Protein AF-A0A0X8D1M5-F1 (afdb_monomer)

Mean predicted aligned error: 11.77 Å

Radius of gyration: 21.91 Å; Cα contacts (8 Å, |Δi|>4): 62; chains: 1; bounding box: 49×28×64 Å

Nearest PDB structures (foldseek):
  6g5e-assembly1_A-2  TM=9.587E-01  e=3.531E-02  Magnetospirillum gryphiswaldense
  6h5v-assembly1_A  TM=9.666E-01  e=4.047E-02  Magnetospirillum gryphiswaldense
  6h81-assembly1_A-2  TM=9.603E-01  e=5.314E-02  Magnetospirillum gryphiswaldense
  6h83-assembly1_A-2  TM=9.663E-01  e=4.964E-02  Magnetospirillum gryphiswaldense
  3w5z-assembly1_A-2  TM=9.618E-01  e=6.089E-02  Magnetospirillum gryphiswaldense MSR-1

Solvent-accessible surface area (backbone atoms only — not comparable to full-atom values): 4766 Å² total; per-residue (Å²): 81,76,50,81,44,81,46,69,43,65,59,86,58,52,72,66,56,53,52,51,50,43,51,49,53,44,48,53,52,50,72,75,33,91,66,46,75,49,68,46,69,46,82,39,72,36,80,87,46,76,67,60,60,71,67,56,71,69,90,83,70,77,80,78,82,73,82,78,81,79,89,81,135

Sequence (73 aa):
MIVDVKISLDANITVE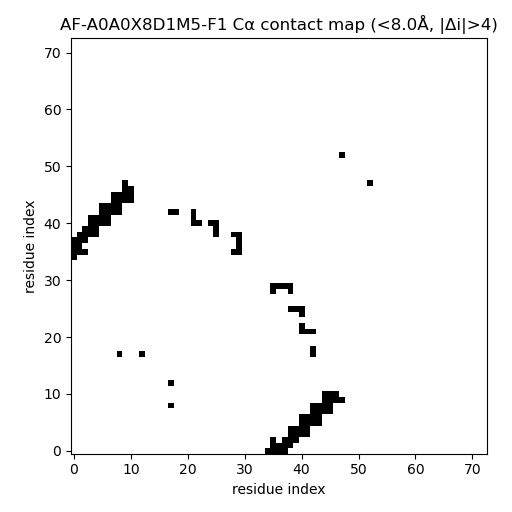EGRRIGKHVKKALLENFSNMQNVFVHVNPYARTLEDDLQRIPFYKTETNEHEGSILH

pLDDT: mean 80.53, std 21.3, range [37.03, 98.19]

Structure (mmCIF, N/CA/C/O backbone):
data_AF-A0A0X8D1M5-F1
#
_entry.id   AF-A0A0X8D1M5-F1
#
loop_
_atom_site.group_PDB
_atom_site.id
_atom_site.type_symbol
_atom_site.label_atom_id
_atom_site.label_alt_id
_atom_site.label_comp_id
_atom_site.label_asym_id
_atom_site.label_entity_id
_atom_site.label_seq_id
_atom_site.pdbx_PDB_ins_code
_atom_site.Cartn_x
_atom_site.Cartn_y
_atom_site.Cartn_z
_atom_site.occupancy
_atom_site.B_iso_or_equiv
_atom_site.auth_seq_id
_atom_site.auth_comp_id
_atom_site.auth_asym_id
_atom_site.auth_atom_id
_atom_site.pdbx_PDB_model_num
ATOM 1 N N . MET A 1 1 ? -10.638 -8.428 15.116 1.00 89.50 1 MET A N 1
ATOM 2 C CA . MET A 1 1 ? -10.200 -9.144 13.895 1.00 89.50 1 MET A CA 1
ATOM 3 C C . MET A 1 1 ? -8.811 -8.668 13.495 1.00 89.50 1 MET A C 1
ATOM 5 O O . MET A 1 1 ? -8.552 -7.474 13.603 1.00 89.50 1 MET A O 1
ATOM 9 N N . ILE A 1 2 ? -7.929 -9.570 13.065 1.00 94.00 2 ILE A N 1
ATOM 10 C CA . ILE A 1 2 ? -6.620 -9.231 12.486 1.00 94.00 2 ILE A CA 1
ATOM 11 C C . ILE A 1 2 ? -6.658 -9.653 11.020 1.00 94.00 2 ILE A C 1
ATOM 13 O O . ILE A 1 2 ? -7.109 -10.760 10.733 1.00 94.00 2 ILE A O 1
ATOM 17 N N . VAL A 1 3 ? -6.226 -8.778 10.114 1.00 94.00 3 VAL A N 1
ATOM 18 C CA . VAL A 1 3 ? -6.235 -9.045 8.6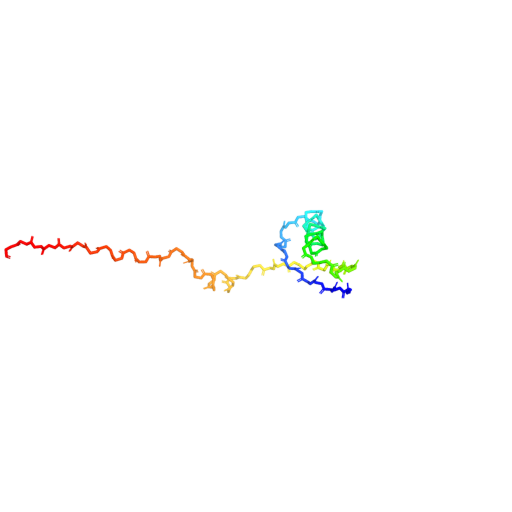68 1.00 94.00 3 VAL A CA 1
ATOM 19 C C . VAL A 1 3 ? -4.855 -8.850 8.049 1.00 94.00 3 VAL A C 1
ATOM 21 O O . VAL A 1 3 ? -4.076 -8.004 8.495 1.00 94.00 3 VAL A O 1
ATOM 24 N N . ASP A 1 4 ? -4.583 -9.632 7.010 1.00 96.56 4 ASP A N 1
ATOM 25 C CA . ASP A 1 4 ? -3.411 -9.504 6.148 1.00 96.56 4 ASP A CA 1
ATOM 26 C C . ASP A 1 4 ? -3.861 -9.054 4.758 1.00 96.56 4 ASP A C 1
ATOM 28 O O . ASP A 1 4 ? -4.786 -9.634 4.184 1.00 96.56 4 ASP A O 1
ATOM 32 N N . VAL A 1 5 ? -3.249 -7.993 4.238 1.00 95.25 5 VAL A N 1
ATOM 33 C CA . VAL A 1 5 ? -3.599 -7.409 2.942 1.00 95.25 5 VAL A CA 1
ATOM 34 C C . VAL A 1 5 ? -2.348 -7.295 2.087 1.00 95.25 5 VAL A C 1
ATOM 36 O O . VAL A 1 5 ? -1.338 -6.728 2.504 1.00 95.25 5 VAL A O 1
ATOM 39 N N . LYS A 1 6 ? -2.438 -7.788 0.851 1.00 96.44 6 LYS A N 1
ATOM 40 C CA . LYS A 1 6 ? -1.405 -7.618 -0.172 1.00 96.44 6 LYS A CA 1
ATOM 41 C C . LYS A 1 6 ? -1.857 -6.551 -1.153 1.00 96.44 6 LYS A C 1
ATOM 43 O O . LYS A 1 6 ? -2.922 -6.677 -1.751 1.00 96.44 6 LYS A O 1
ATOM 48 N N . ILE A 1 7 ? -1.041 -5.521 -1.317 1.00 95.62 7 ILE A N 1
ATOM 49 C CA . ILE A 1 7 ? -1.239 -4.483 -2.326 1.00 95.62 7 ILE A CA 1
ATOM 50 C C . ILE A 1 7 ? -0.060 -4.499 -3.285 1.00 95.62 7 ILE A C 1
ATOM 52 O O . ILE A 1 7 ? 1.069 -4.768 -2.872 1.00 95.62 7 ILE A O 1
ATOM 56 N N . SER A 1 8 ? -0.315 -4.182 -4.548 1.00 95.12 8 SER A N 1
ATOM 57 C CA . SER A 1 8 ? 0.741 -3.998 -5.536 1.00 95.12 8 SER A CA 1
ATOM 58 C C . SER A 1 8 ? 0.816 -2.525 -5.926 1.00 95.12 8 SER A C 1
ATOM 60 O O . SER A 1 8 ? -0.216 -1.904 -6.177 1.00 95.12 8 SER A O 1
ATOM 62 N N . LEU A 1 9 ? 2.018 -1.956 -5.935 1.00 93.50 9 LEU A N 1
ATOM 63 C CA . LEU A 1 9 ? 2.279 -0.566 -6.312 1.00 93.50 9 LEU A CA 1
ATOM 64 C C . LEU A 1 9 ? 3.244 -0.526 -7.489 1.00 93.50 9 LEU A C 1
ATOM 66 O O . LEU A 1 9 ? 4.032 -1.449 -7.654 1.00 93.50 9 LEU A O 1
ATOM 70 N N . ASP A 1 10 ? 3.202 0.541 -8.284 1.00 92.50 10 ASP A N 1
ATOM 71 C CA . ASP A 1 10 ? 4.130 0.734 -9.404 1.00 92.50 10 ASP A CA 1
ATOM 72 C C . ASP A 1 10 ? 5.582 0.501 -8.956 1.00 92.50 10 ASP A C 1
ATOM 74 O O . ASP A 1 10 ? 6.052 1.116 -8.000 1.00 92.50 10 ASP A O 1
ATOM 78 N N . ALA A 1 11 ? 6.280 -0.410 -9.638 1.00 91.19 11 ALA A N 1
ATOM 79 C CA . ALA A 1 11 ? 7.648 -0.795 -9.304 1.00 91.19 11 ALA A CA 1
ATOM 80 C C . ALA A 1 11 ? 8.663 0.362 -9.403 1.00 91.19 11 ALA A C 1
ATOM 82 O O . ALA A 1 11 ? 9.759 0.251 -8.857 1.00 91.19 11 ALA A O 1
ATOM 83 N N . ASN A 1 12 ? 8.313 1.463 -10.075 1.00 93.06 12 ASN A N 1
ATOM 84 C CA . ASN A 1 12 ? 9.184 2.622 -10.266 1.00 93.06 12 ASN A CA 1
ATOM 85 C C . ASN A 1 12 ? 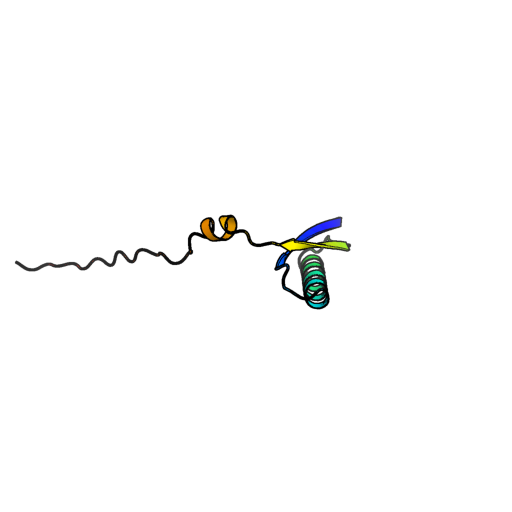9.112 3.646 -9.122 1.00 93.06 12 ASN A C 1
ATOM 87 O O . ASN A 1 12 ? 9.891 4.602 -9.114 1.00 93.06 12 ASN A O 1
ATOM 91 N N . ILE A 1 13 ? 8.195 3.493 -8.157 1.00 94.75 13 ILE A N 1
ATOM 92 C CA . ILE A 1 13 ? 8.166 4.382 -6.986 1.00 94.75 13 ILE A CA 1
ATOM 93 C C . ILE A 1 13 ? 9.306 4.051 -6.023 1.00 94.75 13 ILE A C 1
ATOM 95 O O . ILE A 1 13 ? 9.814 2.932 -5.966 1.00 94.75 13 ILE A O 1
ATOM 99 N N . THR A 1 14 ? 9.692 5.025 -5.202 1.00 96.69 14 THR A N 1
ATOM 100 C CA . THR A 1 14 ? 10.710 4.785 -4.177 1.00 96.69 14 THR A CA 1
ATOM 101 C C . THR A 1 14 ? 10.165 3.896 -3.059 1.00 96.69 14 THR A C 1
ATOM 103 O O . THR A 1 14 ? 8.971 3.891 -2.752 1.00 96.69 14 THR A O 1
ATOM 106 N N . VAL A 1 15 ? 11.063 3.183 -2.377 1.00 94.44 15 VAL A N 1
ATOM 107 C CA . VAL A 1 15 ? 10.711 2.361 -1.208 1.00 94.44 15 VAL A CA 1
ATOM 108 C C . VAL A 1 15 ? 10.008 3.190 -0.127 1.00 94.44 15 VAL A C 1
ATOM 110 O O . VAL A 1 15 ? 9.047 2.725 0.484 1.00 94.44 15 VAL A O 1
ATOM 113 N N . GLU A 1 16 ? 10.454 4.427 0.098 1.00 97.50 16 GLU A N 1
ATOM 114 C CA . GLU A 1 16 ? 9.859 5.314 1.101 1.00 97.50 16 GLU A CA 1
ATOM 115 C C . GLU A 1 16 ? 8.429 5.724 0.723 1.00 97.50 16 GLU A C 1
ATOM 117 O O . GLU A 1 16 ? 7.532 5.699 1.571 1.00 97.50 16 GLU A O 1
ATOM 122 N N . GLU A 1 17 ? 8.186 6.007 -0.557 1.00 97.38 17 GLU A N 1
ATOM 123 C CA . GLU A 1 17 ? 6.846 6.272 -1.082 1.00 97.38 17 GLU A CA 1
ATOM 124 C C . GLU A 1 17 ? 5.932 5.048 -0.946 1.00 97.38 17 GLU A C 1
ATOM 126 O O . GLU A 1 17 ? 4.826 5.155 -0.406 1.00 97.38 17 GLU A O 1
ATOM 131 N N . GLY A 1 18 ? 6.420 3.858 -1.305 1.00 96.50 18 GLY A N 1
ATOM 132 C CA . GLY A 1 18 ? 5.688 2.605 -1.102 1.00 96.50 18 GLY A CA 1
ATOM 133 C C . GLY A 1 18 ? 5.349 2.353 0.372 1.00 96.50 18 GLY A C 1
ATOM 134 O O . GLY A 1 18 ? 4.215 2.001 0.711 1.00 96.50 18 GLY A O 1
ATOM 135 N N . ARG A 1 19 ? 6.291 2.623 1.284 1.00 96.62 19 ARG A N 1
ATOM 136 C CA . ARG A 1 19 ? 6.081 2.516 2.736 1.00 96.62 19 ARG A CA 1
ATOM 137 C C . ARG A 1 19 ? 5.040 3.519 3.237 1.00 96.62 19 ARG A C 1
ATOM 139 O O . ARG A 1 19 ? 4.253 3.192 4.131 1.00 96.62 19 ARG A O 1
ATOM 146 N N . ARG A 1 20 ? 5.036 4.745 2.704 1.00 98.12 20 ARG A N 1
ATOM 147 C CA . ARG A 1 20 ? 4.048 5.782 3.040 1.00 98.12 20 ARG A CA 1
ATOM 148 C C . ARG A 1 20 ? 2.648 5.361 2.606 1.00 98.12 20 ARG A C 1
ATOM 150 O O . ARG A 1 20 ? 1.728 5.438 3.420 1.00 98.12 20 ARG A O 1
ATOM 157 N N . ILE A 1 21 ? 2.505 4.852 1.384 1.00 97.75 21 ILE A N 1
ATOM 158 C CA . ILE A 1 21 ? 1.233 4.336 0.862 1.00 97.75 21 ILE A CA 1
ATOM 159 C C . ILE A 1 21 ? 0.744 3.156 1.710 1.00 97.75 21 ILE A C 1
ATOM 161 O O . ILE A 1 21 ? -0.398 3.170 2.164 1.00 97.75 21 ILE A O 1
ATOM 165 N N . GLY A 1 22 ? 1.613 2.191 2.032 1.00 96.94 22 GLY A N 1
ATOM 166 C CA . GLY A 1 22 ? 1.254 1.054 2.890 1.00 96.94 22 GLY A CA 1
ATOM 167 C C . GLY A 1 22 ? 0.750 1.473 4.279 1.00 96.94 22 GLY A C 1
ATOM 168 O O . GLY A 1 22 ? -0.247 0.937 4.770 1.00 96.94 22 GLY A O 1
ATOM 169 N N . LYS A 1 23 ? 1.371 2.491 4.898 1.00 97.56 23 LYS A N 1
ATOM 170 C CA . LYS A 1 23 ? 0.876 3.079 6.159 1.00 97.56 23 LYS A CA 1
ATOM 171 C C . LYS A 1 23 ? -0.493 3.738 5.991 1.00 97.56 23 LYS A C 1
ATOM 173 O O . LYS A 1 23 ? -1.330 3.604 6.882 1.00 97.56 23 LYS A O 1
ATOM 178 N N . HIS A 1 24 ? -0.721 4.428 4.875 1.00 98.19 24 HIS A N 1
ATOM 179 C CA . HIS A 1 24 ? -2.004 5.068 4.592 1.00 98.19 24 HIS A CA 1
ATOM 180 C C . HIS A 1 24 ? -3.119 4.025 4.434 1.00 98.19 24 HIS A C 1
ATOM 182 O O . HIS A 1 24 ? -4.165 4.160 5.062 1.00 98.19 24 HIS A O 1
ATOM 188 N N . VAL A 1 25 ? -2.868 2.941 3.693 1.00 97.56 25 VAL A N 1
ATOM 189 C CA . VAL A 1 25 ? -3.807 1.815 3.540 1.00 97.56 25 VAL A CA 1
ATOM 190 C C . VAL A 1 25 ? -4.143 1.194 4.896 1.00 97.56 25 VAL A C 1
ATOM 192 O O . VAL A 1 25 ? -5.317 1.040 5.228 1.00 97.56 25 VAL A O 1
ATOM 195 N N . LYS A 1 26 ? -3.129 0.900 5.721 1.00 97.12 26 LYS A N 1
ATOM 196 C CA . LYS A 1 26 ? -3.338 0.384 7.083 1.00 97.12 26 LYS A CA 1
ATOM 197 C C . LYS A 1 26 ? -4.236 1.304 7.913 1.00 97.12 26 LYS A C 1
ATOM 199 O O . LYS A 1 26 ? -5.151 0.819 8.574 1.00 97.12 26 LYS A O 1
ATOM 204 N N . LYS A 1 27 ? -3.968 2.612 7.890 1.00 97.62 27 LYS A N 1
ATOM 205 C CA . LYS A 1 27 ? -4.744 3.609 8.636 1.00 97.62 27 LYS A CA 1
ATOM 206 C C . LYS A 1 27 ? -6.199 3.644 8.163 1.00 97.62 27 LYS A C 1
ATOM 208 O O . LYS A 1 27 ? -7.092 3.501 8.989 1.00 97.62 27 LYS A O 1
ATOM 213 N N . ALA A 1 28 ? -6.424 3.732 6.853 1.00 97.56 28 ALA A N 1
ATOM 214 C CA . ALA A 1 28 ? -7.767 3.751 6.280 1.00 97.56 28 ALA A CA 1
ATOM 215 C C . ALA A 1 28 ? -8.576 2.500 6.665 1.00 97.56 28 ALA A C 1
ATOM 217 O O . ALA A 1 28 ? -9.744 2.612 7.026 1.00 97.56 28 ALA A O 1
ATOM 218 N N . LEU A 1 29 ? -7.961 1.315 6.654 1.00 96.38 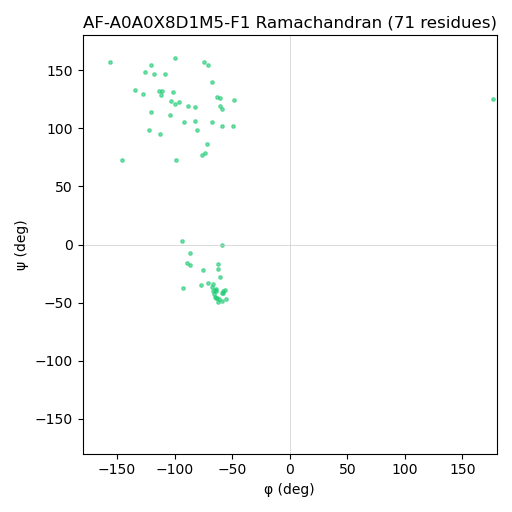29 LEU A N 1
ATOM 219 C CA . LE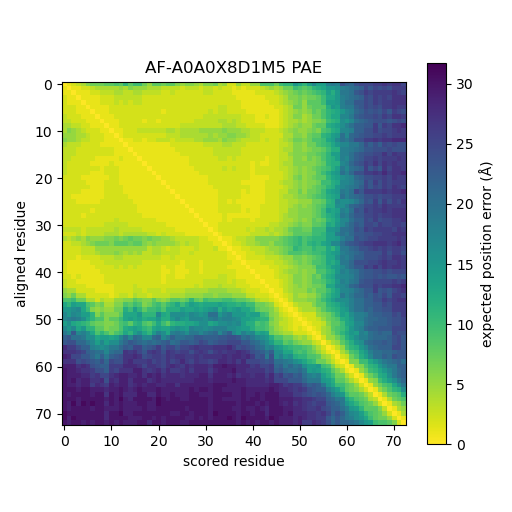U A 1 29 ? -8.629 0.078 7.066 1.00 96.38 29 LEU A CA 1
ATOM 220 C C . LEU A 1 29 ? -8.984 0.074 8.564 1.00 96.38 29 LEU A C 1
ATOM 222 O O . LEU A 1 29 ? -10.096 -0.289 8.928 1.00 96.38 29 LEU A O 1
ATOM 226 N N . LEU A 1 30 ? -8.087 0.528 9.438 1.00 96.31 30 LEU A N 1
ATOM 227 C CA . LEU A 1 30 ? -8.387 0.609 10.873 1.00 96.31 30 LEU A CA 1
ATOM 228 C C . LEU A 1 30 ? -9.479 1.641 11.195 1.00 96.31 30 LEU A C 1
ATOM 230 O O . LEU A 1 30 ? -10.266 1.425 12.109 1.00 96.31 30 LEU A O 1
ATOM 234 N N . GLU A 1 31 ? -9.541 2.746 10.451 1.00 97.00 31 GLU A N 1
ATOM 235 C CA . GLU A 1 31 ? -10.524 3.815 10.676 1.00 97.00 31 GLU A CA 1
ATOM 236 C C . GLU A 1 31 ? -11.923 3.466 10.150 1.00 97.00 31 GLU A C 1
ATOM 238 O O . GLU A 1 31 ? -12.917 3.848 10.763 1.00 97.00 31 GLU A O 1
ATOM 243 N N . ASN A 1 32 ? -12.020 2.733 9.036 1.00 97.06 32 ASN A N 1
ATOM 244 C CA . ASN A 1 32 ? -13.307 2.424 8.400 1.00 97.06 32 ASN A CA 1
ATOM 245 C C . ASN A 1 32 ? -13.961 1.132 8.921 1.00 97.06 32 ASN A C 1
ATOM 247 O O . ASN A 1 32 ? -15.152 0.921 8.698 1.00 97.06 32 ASN A O 1
ATOM 251 N N . PHE A 1 33 ? -13.218 0.268 9.621 1.00 95.31 33 PHE A N 1
ATOM 252 C CA . PHE A 1 33 ? -13.721 -1.015 10.118 1.00 95.31 33 PHE A CA 1
ATOM 253 C C . PHE A 1 33 ? -13.580 -1.112 11.643 1.00 95.31 33 PHE A C 1
ATOM 255 O O . PHE A 1 33 ? -12.534 -1.477 12.173 1.00 95.31 33 PHE A O 1
ATOM 262 N N . SER A 1 34 ? -14.672 -0.843 12.363 1.00 91.88 34 SER A N 1
ATOM 263 C CA . SER A 1 34 ? -14.697 -0.746 1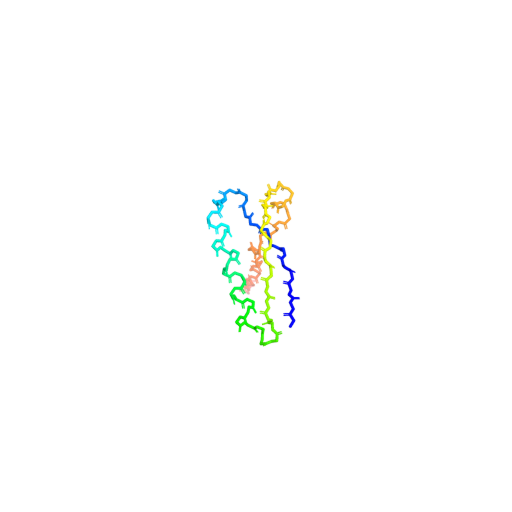3.834 1.00 91.88 34 SER A CA 1
ATOM 264 C C . SER A 1 34 ? -14.315 -2.029 14.589 1.00 91.88 34 SER A C 1
ATOM 266 O O . SER A 1 34 ? -13.923 -1.973 15.751 1.00 91.88 34 SER A O 1
ATOM 268 N N . ASN A 1 35 ? -14.404 -3.198 13.953 1.00 94.56 35 ASN A N 1
ATOM 269 C CA . ASN A 1 35 ? -14.043 -4.497 14.533 1.00 94.56 35 ASN A CA 1
ATOM 270 C C . ASN A 1 35 ? -12.589 -4.926 14.230 1.00 94.56 35 ASN A C 1
ATOM 272 O O . ASN A 1 35 ? -12.163 -6.039 14.593 1.00 94.56 35 ASN A O 1
ATOM 276 N N . MET A 1 36 ? -11.823 -4.075 13.546 1.00 92.81 36 MET A N 1
ATOM 277 C CA . MET A 1 36 ? -10.454 -4.346 13.133 1.00 92.81 36 MET A CA 1
ATOM 278 C C . MET A 1 36 ? -9.471 -3.935 14.234 1.00 92.81 36 MET A C 1
ATOM 280 O O . MET A 1 36 ? -9.400 -2.783 14.637 1.00 92.81 36 MET A O 1
ATOM 284 N N . GLN A 1 37 ? -8.710 -4.903 14.743 1.00 93.81 37 GLN A N 1
ATOM 285 C CA . GLN A 1 37 ? -7.733 -4.686 15.816 1.00 93.81 37 GLN A CA 1
ATOM 286 C C . GLN A 1 37 ? -6.344 -4.386 15.255 1.00 93.81 37 GLN A C 1
ATOM 288 O O . GLN A 1 37 ? -5.599 -3.592 15.820 1.00 93.81 37 GLN A O 1
ATOM 293 N N . ASN A 1 38 ? -5.974 -5.042 14.152 1.00 94.31 38 ASN A N 1
ATOM 294 C CA . ASN A 1 38 ? -4.697 -4.812 13.491 1.00 94.31 38 ASN A CA 1
ATOM 295 C C . ASN A 1 38 ? -4.758 -5.218 12.013 1.00 94.31 38 ASN A C 1
ATOM 297 O O . ASN A 1 38 ? -5.559 -6.067 11.616 1.00 94.31 38 ASN A O 1
ATOM 301 N N . VAL A 1 39 ? -3.858 -4.627 11.229 1.00 96.31 39 VAL A N 1
ATOM 302 C CA . VAL A 1 39 ? -3.672 -4.886 9.799 1.00 96.31 39 VAL A CA 1
ATOM 303 C C . VAL A 1 39 ? -2.189 -5.045 9.510 1.00 96.31 39 VAL A C 1
ATOM 305 O O . VAL A 1 39 ? -1.377 -4.199 9.917 1.00 96.31 39 VAL A O 1
ATOM 308 N N . PHE A 1 40 ? -1.854 -6.088 8.762 1.00 97.38 40 PHE A N 1
ATOM 309 C CA . PHE A 1 40 ? -0.570 -6.239 8.092 1.00 97.38 40 PHE A CA 1
ATOM 310 C C . PHE A 1 40 ? -0.745 -5.893 6.614 1.00 97.38 40 PHE A C 1
ATOM 312 O O . PHE A 1 40 ? -1.708 -6.317 5.981 1.00 97.38 40 PHE A O 1
ATOM 319 N N . VAL A 1 41 ? 0.148 -5.050 6.092 1.00 97.00 41 VAL A N 1
ATOM 320 C CA . VAL A 1 41 ? 0.123 -4.622 4.690 1.00 97.00 41 VAL A CA 1
ATOM 321 C C . VAL A 1 41 ? 1.438 -5.024 4.049 1.00 97.00 41 VAL A C 1
ATOM 323 O O . VAL A 1 41 ? 2.493 -4.496 4.406 1.00 97.00 41 VAL A O 1
ATOM 326 N N . HIS A 1 42 ? 1.356 -5.941 3.095 1.00 96.44 42 HIS A N 1
ATOM 327 C CA . HIS A 1 42 ? 2.465 -6.347 2.247 1.00 96.44 42 HIS A CA 1
ATOM 328 C C . HIS A 1 42 ? 2.398 -5.573 0.934 1.00 96.44 42 HIS A C 1
ATOM 330 O O . HIS A 1 42 ? 1.390 -5.620 0.231 1.00 96.44 42 HIS A O 1
ATOM 336 N N . VAL A 1 43 ? 3.475 -4.857 0.619 1.00 94.06 43 VAL A N 1
ATOM 337 C CA . VAL A 1 43 ? 3.607 -4.099 -0.627 1.00 94.06 43 VAL A CA 1
ATOM 338 C C . VAL A 1 43 ? 4.441 -4.908 -1.605 1.00 94.06 43 VAL A C 1
ATOM 340 O O . VAL A 1 43 ? 5.600 -5.206 -1.327 1.00 94.06 43 VAL A O 1
ATOM 343 N N . ASN A 1 44 ? 3.851 -5.221 -2.751 1.00 94.25 44 ASN A N 1
ATOM 344 C CA . ASN A 1 44 ? 4.517 -5.886 -3.859 1.00 94.25 44 ASN A CA 1
ATOM 345 C C . ASN A 1 44 ? 4.730 -4.894 -5.011 1.00 94.25 44 ASN A C 1
ATOM 347 O O . ASN A 1 44 ? 3.902 -4.005 -5.218 1.00 94.25 44 ASN A O 1
ATOM 351 N N . PRO A 1 45 ? 5.813 -5.019 -5.786 1.00 91.44 45 PRO A N 1
ATOM 352 C CA . PRO A 1 45 ? 5.934 -4.284 -7.033 1.00 91.44 45 PRO A CA 1
ATOM 353 C C . PRO A 1 45 ? 4.903 -4.799 -8.046 1.00 91.44 45 PRO A C 1
ATOM 355 O O . PRO A 1 45 ? 4.668 -6.001 -8.171 1.00 91.44 45 PRO A O 1
ATOM 358 N N . TYR A 1 46 ? 4.307 -3.877 -8.786 1.00 91.50 46 TYR A N 1
ATOM 359 C CA . TYR A 1 46 ? 3.508 -4.126 -9.971 1.00 91.50 46 TYR A CA 1
ATOM 360 C C . TYR A 1 46 ? 4.358 -3.758 -11.183 1.00 91.50 46 TYR A C 1
ATOM 362 O O . TYR A 1 46 ? 4.688 -2.588 -11.390 1.00 91.50 46 TYR A O 1
ATOM 370 N N . ALA A 1 47 ? 4.740 -4.768 -11.959 1.00 83.81 47 ALA A N 1
ATOM 371 C CA . ALA A 1 47 ? 5.395 -4.574 -13.240 1.00 83.81 47 ALA A CA 1
ATOM 372 C C . ALA A 1 47 ? 4.307 -4.533 -14.309 1.00 83.81 47 ALA A C 1
ATOM 374 O O . ALA A 1 47 ? 3.724 -5.565 -14.628 1.00 83.81 47 ALA A O 1
ATOM 375 N N . ARG A 1 48 ? 4.022 -3.337 -14.829 1.00 78.06 48 ARG A N 1
ATOM 376 C CA . ARG A 1 48 ? 3.110 -3.192 -15.962 1.00 78.06 48 ARG A CA 1
ATOM 377 C C . ARG A 1 48 ? 3.678 -3.958 -17.155 1.00 78.06 48 ARG A C 1
ATOM 379 O O . ARG A 1 48 ? 4.816 -3.723 -17.563 1.00 78.06 48 ARG A O 1
ATOM 386 N N . THR A 1 49 ? 2.874 -4.845 -17.710 1.00 80.06 49 THR A N 1
ATOM 387 C CA . THR A 1 49 ? 3.148 -5.566 -18.951 1.00 80.06 49 THR A CA 1
ATOM 388 C C . THR A 1 49 ? 2.406 -4.911 -20.115 1.00 80.06 49 THR A C 1
ATOM 390 O O . THR A 1 49 ? 1.429 -4.188 -19.924 1.00 80.06 49 THR A O 1
ATOM 393 N N . LEU A 1 50 ? 2.845 -5.183 -21.347 1.00 73.94 50 LEU A N 1
ATOM 394 C CA . LEU A 1 50 ? 2.114 -4.755 -22.549 1.00 73.94 50 LEU A CA 1
ATOM 395 C C . LEU A 1 50 ? 0.696 -5.354 -22.598 1.00 73.94 50 LEU A C 1
ATOM 397 O O . LEU A 1 50 ? -0.216 -4.751 -23.155 1.00 73.94 50 LEU A O 1
ATOM 401 N N . GLU A 1 51 ? 0.496 -6.520 -21.985 1.00 71.81 51 GLU A N 1
ATOM 402 C CA . GLU A 1 51 ? -0.808 -7.177 -21.860 1.00 71.81 51 GLU A CA 1
ATOM 403 C C . GLU A 1 51 ? -1.759 -6.387 -20.943 1.00 71.81 51 GLU A C 1
ATOM 405 O O . GLU A 1 51 ? -2.945 -6.272 -21.255 1.00 71.81 51 GLU A O 1
ATOM 410 N N . ASP A 1 52 ? -1.243 -5.763 -19.875 1.00 72.00 52 ASP A N 1
ATOM 411 C CA . ASP A 1 52 ? -2.026 -4.888 -18.987 1.00 72.00 52 ASP A CA 1
ATOM 412 C C . ASP A 1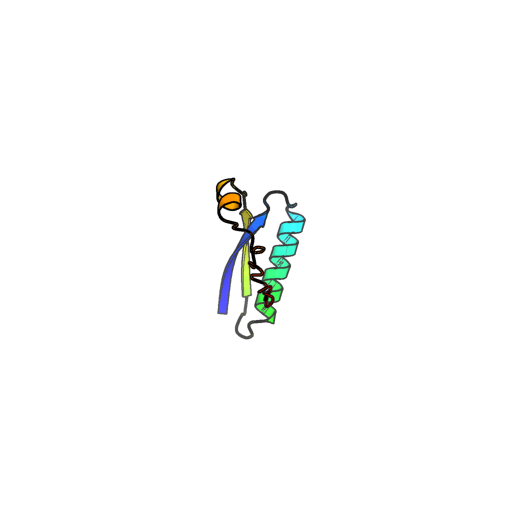 52 ? -2.552 -3.641 -19.720 1.00 72.00 52 ASP A C 1
ATOM 414 O O . ASP A 1 52 ? -3.684 -3.200 -19.493 1.00 72.00 52 ASP A O 1
ATOM 418 N N . ASP A 1 53 ? -1.747 -3.076 -20.624 1.00 69.12 53 ASP A N 1
ATOM 419 C CA . ASP A 1 53 ? -2.135 -1.907 -21.420 1.00 69.12 53 ASP A CA 1
ATOM 420 C C . ASP A 1 53 ? -3.203 -2.258 -22.470 1.00 69.12 53 ASP A C 1
ATOM 422 O O . ASP A 1 53 ? -4.098 -1.452 -22.727 1.00 69.12 53 ASP A O 1
ATOM 426 N N . LEU A 1 54 ? -3.169 -3.473 -23.026 1.00 71.44 54 LEU A N 1
ATOM 427 C CA . LEU A 1 54 ? -4.171 -3.954 -23.986 1.00 71.44 54 LEU A CA 1
ATOM 428 C C . LEU A 1 54 ? -5.507 -4.341 -23.327 1.00 71.44 54 LEU A C 1
ATOM 430 O O . LEU A 1 54 ? -6.540 -4.334 -23.996 1.00 71.44 54 LEU A O 1
ATOM 434 N N . GLN A 1 55 ? -5.516 -4.642 -22.025 1.00 62.22 55 GLN A N 1
ATOM 435 C CA . GLN A 1 55 ? -6.742 -4.916 -21.263 1.00 62.22 55 GLN A CA 1
ATOM 436 C C . GLN A 1 55 ? -7.417 -3.654 -20.704 1.00 62.22 55 GLN A C 1
ATOM 438 O O . GLN A 1 55 ? -8.610 -3.684 -20.389 1.00 62.22 55 GLN A O 1
ATOM 443 N N . ARG A 1 56 ? -6.715 -2.513 -20.629 1.00 59.03 56 ARG A N 1
ATOM 444 C CA . ARG A 1 56 ? -7.345 -1.205 -20.387 1.00 59.03 56 ARG A CA 1
ATOM 445 C C . ARG A 1 56 ? -8.025 -0.715 -21.664 1.00 59.03 56 ARG A C 1
ATOM 447 O O . ARG A 1 56 ? -7.548 0.209 -22.315 1.00 59.03 56 ARG A O 1
ATOM 454 N N . ILE A 1 57 ? -9.191 -1.271 -21.988 1.00 59.62 57 ILE A N 1
ATOM 455 C CA . ILE A 1 57 ? -10.123 -0.582 -22.888 1.00 59.62 57 ILE A CA 1
ATOM 456 C C . ILE A 1 57 ? -10.439 0.768 -22.214 1.00 59.62 57 ILE A C 1
ATOM 458 O O . ILE A 1 57 ? -10.928 0.773 -21.079 1.00 59.62 57 ILE A O 1
ATOM 462 N N . PRO A 1 58 ? -10.098 1.923 -22.812 1.00 50.53 58 PRO A N 1
ATOM 463 C CA . PRO A 1 58 ? -10.315 3.203 -22.159 1.00 50.53 58 PRO A CA 1
ATOM 464 C C . PRO A 1 58 ? -11.817 3.419 -21.953 1.00 50.53 58 PRO A C 1
ATOM 466 O O . PRO A 1 58 ? -12.590 3.387 -22.904 1.00 50.53 58 PRO A O 1
ATOM 469 N N . PHE A 1 59 ? -12.219 3.709 -20.712 1.00 53.09 59 PHE A N 1
ATOM 470 C CA . PHE A 1 59 ? -13.590 4.080 -20.322 1.00 53.09 59 PHE A CA 1
ATOM 471 C C . PHE A 1 59 ? -14.138 5.337 -21.043 1.00 53.09 59 PHE A C 1
ATOM 473 O O . PHE A 1 59 ? -15.280 5.722 -20.817 1.00 53.09 59 PHE A O 1
ATOM 480 N N . TYR A 1 60 ? -13.361 5.969 -21.930 1.00 45.50 60 TYR A N 1
ATOM 481 C CA . TYR A 1 60 ? -13.797 7.059 -22.802 1.00 45.50 60 TYR A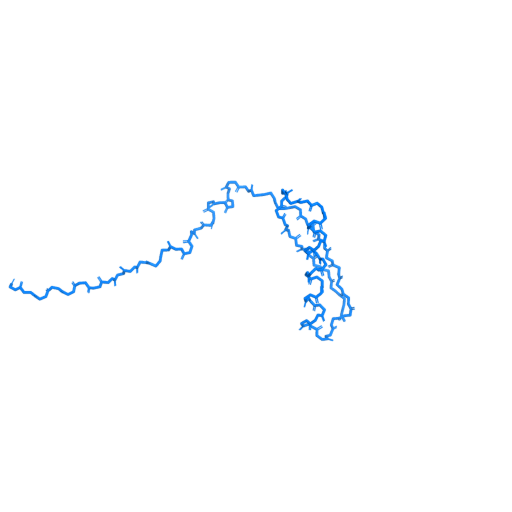 CA 1
ATOM 482 C C . TYR A 1 60 ? -14.123 6.547 -24.208 1.00 45.50 60 TYR A C 1
ATOM 484 O O . TYR A 1 60 ? -13.400 6.798 -25.169 1.00 45.50 60 TYR A O 1
ATOM 492 N N . LYS A 1 61 ? -15.249 5.850 -24.321 1.00 43.72 61 LYS A N 1
ATOM 493 C CA . LYS A 1 61 ? -16.086 5.871 -25.525 1.00 43.72 61 LYS A CA 1
ATOM 494 C C . LYS A 1 61 ? -17.541 5.740 -25.082 1.00 43.72 61 LYS A C 1
ATOM 496 O O . LYS A 1 61 ? -18.170 4.701 -25.224 1.00 43.72 61 LYS A O 1
ATOM 501 N N . THR A 1 62 ? -18.076 6.809 -24.499 1.00 42.47 62 THR A N 1
ATOM 502 C CA . THR A 1 62 ? -19.500 7.090 -24.679 1.00 42.47 62 THR A CA 1
ATOM 503 C C . THR A 1 62 ? -19.672 7.450 -26.143 1.00 42.47 62 THR A C 1
ATOM 505 O O . THR A 1 62 ? -19.237 8.513 -26.578 1.00 42.47 62 THR A O 1
ATOM 508 N N . GLU A 1 63 ? -20.240 6.529 -26.913 1.00 48.28 63 GLU A N 1
ATOM 509 C CA . GLU A 1 63 ? -20.847 6.853 -28.195 1.00 48.28 63 GLU A CA 1
ATOM 510 C C . GLU A 1 63 ? -21.952 7.879 -27.918 1.00 48.28 63 GLU A C 1
ATOM 512 O O . GLU A 1 63 ? -23.020 7.539 -27.406 1.00 48.28 63 GLU A O 1
ATOM 517 N N . THR A 1 64 ? -21.685 9.158 -28.184 1.00 43.06 64 THR A N 1
ATOM 518 C CA . THR A 1 64 ? -22.747 10.150 -28.322 1.00 43.06 64 THR A CA 1
ATOM 519 C C . THR A 1 64 ? -23.450 9.864 -29.645 1.00 43.06 64 THR A C 1
ATOM 521 O O . THR A 1 64 ? -23.108 10.399 -30.692 1.00 43.06 64 THR A O 1
ATOM 524 N N . ASN A 1 65 ? -24.439 8.970 -29.609 1.00 47.75 65 ASN A N 1
ATOM 525 C CA . ASN A 1 65 ? -25.505 8.977 -30.605 1.00 47.75 65 ASN A CA 1
ATOM 526 C C . ASN A 1 65 ? -26.412 10.165 -30.284 1.00 47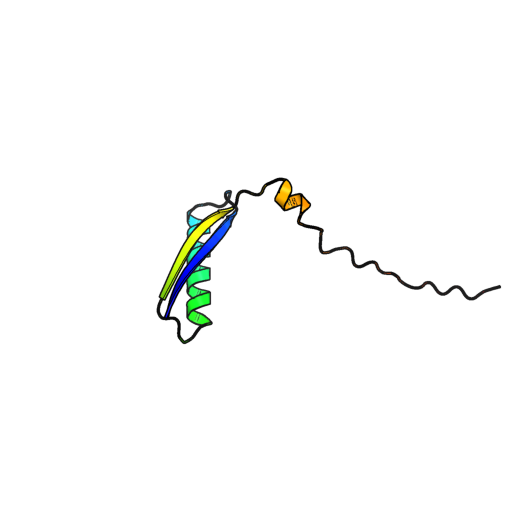.75 65 ASN A C 1
ATOM 528 O O . ASN A 1 65 ? -27.458 10.025 -29.650 1.00 47.75 65 ASN A O 1
ATOM 532 N N . GLU A 1 66 ? -25.976 11.355 -30.678 1.00 44.56 66 GLU A N 1
ATOM 533 C CA . GLU A 1 66 ? -26.853 12.510 -30.767 1.00 44.56 66 GLU A CA 1
ATOM 534 C C . GLU A 1 66 ? -27.598 12.448 -32.100 1.00 44.56 66 GLU A C 1
ATOM 536 O O . GLU A 1 66 ? -27.055 12.613 -33.188 1.00 44.56 66 GLU A O 1
ATOM 541 N N . HIS A 1 67 ? -28.875 12.097 -31.967 1.00 46.44 67 HIS A N 1
ATOM 542 C CA . HIS A 1 67 ? -29.905 12.231 -32.976 1.00 46.44 67 HIS A CA 1
ATOM 543 C C . HIS A 1 67 ? -29.902 13.649 -33.565 1.00 46.44 67 HIS A C 1
ATOM 545 O O . HIS A 1 67 ? -30.501 14.556 -32.987 1.00 46.44 67 HIS A O 1
ATOM 551 N N . GLU A 1 68 ? -29.333 13.834 -34.754 1.00 39.66 68 GLU A N 1
ATOM 552 C CA . GLU A 1 68 ? -29.785 14.912 -35.627 1.00 39.66 68 GLU A CA 1
ATOM 553 C C . GLU A 1 68 ? -31.051 14.447 -36.345 1.00 39.66 68 GLU A C 1
ATOM 555 O O . GLU A 1 68 ? -31.036 13.696 -37.321 1.00 39.66 68 GLU A O 1
ATOM 560 N N . GLY A 1 69 ? -32.185 14.884 -35.800 1.00 45.78 69 GLY A N 1
ATOM 561 C CA . GLY A 1 69 ? -33.423 14.938 -36.551 1.00 45.78 69 GLY A CA 1
ATOM 562 C C . GLY A 1 69 ? -33.241 15.872 -37.742 1.00 45.78 69 GLY A C 1
ATOM 563 O O . GLY A 1 69 ? -33.016 17.066 -37.569 1.00 45.78 69 GLY A O 1
ATOM 564 N N . SER A 1 70 ? -33.394 15.334 -38.947 1.00 37.03 70 SER A N 1
ATOM 565 C CA . SER A 1 70 ? -33.678 16.127 -40.135 1.00 37.03 70 SER A CA 1
ATOM 566 C C . SER A 1 70 ? -35.087 15.778 -40.603 1.00 37.03 70 SER A C 1
ATOM 568 O O . SER A 1 70 ? -35.321 14.778 -41.275 1.00 37.03 70 SER A O 1
ATOM 570 N N . ILE A 1 71 ? -36.050 16.591 -40.168 1.00 45.16 71 ILE A N 1
ATOM 571 C CA . ILE A 1 71 ? -37.230 16.883 -40.978 1.00 45.16 71 ILE A CA 1
ATOM 572 C C . ILE A 1 71 ? -36.765 17.985 -41.927 1.00 45.16 71 ILE A C 1
ATOM 574 O O . ILE A 1 71 ? -36.378 19.040 -41.430 1.00 45.16 71 ILE A O 1
ATOM 578 N N . LEU A 1 72 ? -36.793 17.743 -43.242 1.00 37.78 72 LEU A N 1
ATOM 579 C CA . LEU A 1 72 ? -37.278 18.670 -44.279 1.00 37.78 72 LEU A CA 1
ATOM 580 C C . LEU A 1 72 ? -37.074 18.086 -45.696 1.00 37.78 72 LEU A C 1
ATOM 582 O O . LEU A 1 72 ? -35.949 17.805 -46.094 1.00 37.78 72 LEU A O 1
ATOM 586 N N . HIS A 1 73 ? -38.202 18.049 -46.423 1.00 40.25 73 HIS A N 1
ATOM 587 C CA . HIS A 1 73 ? -38.468 17.719 -47.837 1.00 40.25 73 HIS A CA 1
ATOM 588 C C . HIS A 1 73 ? -38.404 16.258 -48.301 1.00 40.25 73 HIS A C 1
ATOM 590 O O . HIS A 1 73 ? -37.300 15.710 -48.486 1.00 40.25 73 HIS A O 1
#

Secondary structure (DSSP, 8-state):
-EEEEEEEEETTS-HHHHHHHHHHHHHHHHHH-TT--EEEEEEEEE---HHHHHH---S--------------

Foldseek 3Di:
DEEEEEDEDAPPDDPVVQVVVQVVVFVVVCVVDVPYPGYHYHYHYDDDDPVNVVVCPDPPDPPPPDDPDDDDD